Protein AF-A0A810MZK6-F1 (afdb_monomer)

Organism: NCBI:txid338584

Mean predicted aligned error: 13.62 Å

Structure (mmCIF, N/CA/C/O backbone):
data_AF-A0A810MZK6-F1
#
_entry.id   AF-A0A810MZK6-F1
#
loop_
_atom_site.group_PDB
_atom_site.id
_atom_site.type_symbol
_atom_site.label_atom_id
_atom_site.label_alt_id
_atom_site.label_comp_id
_atom_site.label_asym_id
_atom_site.label_entity_id
_atom_site.label_seq_id
_atom_site.pdbx_PDB_ins_code
_atom_site.Cartn_x
_atom_site.Cartn_y
_atom_site.Cartn_z
_atom_site.occupancy
_atom_site.B_iso_or_equiv
_atom_site.auth_seq_id
_atom_site.auth_comp_id
_atom_site.auth_asym_id
_atom_site.auth_atom_id
_atom_site.pdbx_PDB_model_num
ATOM 1 N N . MET A 1 1 ? -21.688 0.827 0.473 1.00 36.91 1 MET A N 1
ATOM 2 C CA . MET A 1 1 ? -20.602 1.645 1.058 1.00 36.91 1 MET A CA 1
ATOM 3 C C . MET A 1 1 ? -19.616 0.676 1.706 1.00 36.91 1 MET A C 1
ATOM 5 O O . MET A 1 1 ? -20.027 -0.022 2.621 1.00 36.91 1 MET A O 1
ATOM 9 N N . ARG A 1 2 ? -18.391 0.493 1.186 1.00 52.28 2 ARG A N 1
ATOM 10 C CA . ARG A 1 2 ? -17.391 -0.340 1.888 1.00 52.28 2 ARG A CA 1
ATOM 11 C C . ARG A 1 2 ? -16.804 0.500 3.023 1.00 52.28 2 ARG A C 1
ATOM 13 O O . ARG A 1 2 ? -16.421 1.640 2.776 1.00 52.28 2 ARG A O 1
ATOM 20 N N . VAL A 1 3 ? -16.806 -0.040 4.239 1.00 63.16 3 VAL A N 1
ATOM 21 C CA . VAL A 1 3 ? -16.254 0.610 5.437 1.00 63.16 3 VAL A CA 1
ATOM 22 C C . VAL A 1 3 ? -14.780 0.934 5.190 1.00 63.16 3 VAL A C 1
ATOM 24 O O . VAL A 1 3 ? -14.040 0.103 4.660 1.00 63.16 3 VAL A O 1
ATOM 27 N N . ARG A 1 4 ? -14.375 2.165 5.514 1.00 71.94 4 ARG A N 1
ATOM 28 C CA . ARG A 1 4 ? -12.994 2.632 5.367 1.00 71.94 4 ARG A CA 1
ATOM 29 C C . ARG A 1 4 ? -12.107 1.896 6.384 1.00 71.94 4 ARG A C 1
ATOM 31 O O . ARG A 1 4 ? -12.512 1.826 7.541 1.00 71.94 4 ARG A O 1
ATOM 38 N N . PRO A 1 5 ? -10.933 1.365 5.996 1.00 80.44 5 PRO A N 1
ATOM 39 C CA . PRO A 1 5 ? -10.008 0.746 6.942 1.00 80.44 5 PRO A CA 1
ATOM 40 C C . PRO A 1 5 ? -9.622 1.723 8.058 1.00 80.44 5 PRO A C 1
ATOM 42 O O . PRO A 1 5 ? -9.266 2.866 7.769 1.00 80.44 5 PRO A O 1
ATOM 45 N N . THR A 1 6 ? -9.678 1.276 9.311 1.00 85.88 6 THR A N 1
ATOM 46 C CA . THR A 1 6 ? -9.357 2.088 10.503 1.00 85.88 6 THR A CA 1
ATOM 47 C C . THR A 1 6 ? -8.100 1.618 11.233 1.00 85.88 6 THR A C 1
ATOM 49 O O . THR A 1 6 ? -7.717 2.218 12.233 1.00 85.88 6 THR A O 1
ATOM 52 N N . THR A 1 7 ? -7.451 0.561 10.737 1.00 90.94 7 THR A N 1
ATOM 53 C CA . THR A 1 7 ? -6.257 -0.050 11.332 1.00 90.94 7 THR A CA 1
ATOM 54 C C . THR A 1 7 ? -5.208 -0.343 10.254 1.00 90.94 7 THR A C 1
ATOM 56 O O . THR A 1 7 ? -5.550 -0.546 9.082 1.00 90.94 7 THR A O 1
ATOM 59 N N . ILE A 1 8 ? -3.927 -0.421 10.636 1.00 92.94 8 ILE A N 1
ATOM 60 C CA . ILE A 1 8 ? -2.836 -0.814 9.724 1.00 92.94 8 ILE A CA 1
ATOM 61 C C . ILE A 1 8 ? -3.088 -2.202 9.092 1.00 92.94 8 ILE A C 1
ATOM 63 O O . ILE A 1 8 ? -2.975 -2.309 7.864 1.00 92.94 8 ILE A O 1
ATOM 67 N N . PRO A 1 9 ? -3.473 -3.259 9.849 1.00 94.50 9 PRO A N 1
ATOM 68 C CA . PRO A 1 9 ? -3.811 -4.555 9.265 1.00 94.50 9 PRO A CA 1
ATOM 69 C C . PRO A 1 9 ? -4.844 -4.463 8.139 1.00 94.50 9 PRO A C 1
ATOM 71 O O . PRO A 1 9 ? -4.672 -5.090 7.091 1.00 94.50 9 PRO A O 1
ATOM 74 N N . ASP A 1 10 ? -5.904 -3.674 8.319 1.00 90.75 10 ASP A N 1
ATOM 75 C CA . ASP A 1 10 ? -6.984 -3.581 7.335 1.00 90.75 10 ASP A CA 1
ATOM 76 C C . ASP A 1 10 ? -6.564 -2.812 6.085 1.00 90.75 10 ASP A C 1
ATOM 78 O O . ASP A 1 10 ? -6.907 -3.221 4.972 1.00 90.75 10 ASP A O 1
ATOM 82 N N . VAL A 1 11 ? -5.765 -1.751 6.240 1.00 91.75 11 VAL A N 1
ATOM 83 C CA . VAL A 1 11 ? -5.168 -1.025 5.108 1.00 91.75 11 VAL A CA 1
ATOM 84 C C . VAL A 1 11 ? -4.324 -1.973 4.258 1.00 91.75 11 VAL A C 1
ATOM 86 O O . VAL A 1 11 ? -4.491 -2.029 3.037 1.00 91.75 11 VAL A O 1
ATOM 89 N N . LEU A 1 12 ? -3.459 -2.767 4.892 1.00 94.69 12 LEU A N 1
ATOM 90 C CA . LEU A 1 12 ? -2.568 -3.703 4.205 1.00 94.69 12 LEU A CA 1
ATOM 91 C C . LEU A 1 12 ? -3.333 -4.851 3.532 1.00 94.69 12 LEU A C 1
ATOM 93 O O . LEU A 1 12 ? -3.035 -5.203 2.388 1.00 94.69 12 LEU A O 1
ATOM 97 N N . ARG A 1 13 ? -4.368 -5.399 4.184 1.00 93.88 13 ARG A N 1
ATOM 98 C CA . ARG A 1 13 ? -5.260 -6.408 3.579 1.00 93.88 13 ARG A CA 1
ATOM 99 C C . ARG A 1 13 ? -6.006 -5.850 2.373 1.00 93.88 13 ARG A C 1
ATOM 101 O O . ARG A 1 13 ? -6.101 -6.530 1.350 1.00 93.88 13 ARG A O 1
ATOM 108 N N . TYR A 1 14 ? -6.512 -4.622 2.467 1.00 91.25 14 TYR A N 1
ATOM 109 C CA . TYR A 1 14 ? -7.199 -3.972 1.355 1.00 91.25 14 TYR A CA 1
ATOM 110 C C . TYR A 1 14 ? -6.237 -3.703 0.195 1.00 91.25 14 TYR A C 1
ATOM 112 O O . TYR A 1 14 ? -6.576 -3.977 -0.955 1.00 91.25 14 TYR A O 1
ATOM 120 N N . ALA A 1 15 ? -5.018 -3.240 0.480 1.00 89.06 15 ALA A N 1
ATOM 121 C CA . ALA A 1 15 ? -3.979 -3.060 -0.529 1.00 89.06 15 ALA A CA 1
ATOM 122 C C . ALA A 1 15 ? -3.621 -4.388 -1.221 1.00 89.06 15 ALA A C 1
ATOM 124 O O . ALA A 1 15 ? -3.533 -4.442 -2.448 1.00 89.06 15 ALA A O 1
ATOM 125 N N . ALA A 1 16 ? -3.504 -5.483 -0.462 1.00 90.25 16 ALA A N 1
ATOM 126 C CA . ALA A 1 16 ? -3.279 -6.817 -1.014 1.00 90.25 16 ALA A CA 1
ATOM 127 C C . ALA A 1 16 ? -4.435 -7.261 -1.928 1.00 90.25 16 ALA A C 1
ATOM 129 O O . ALA A 1 16 ? -4.202 -7.796 -3.011 1.00 90.25 16 ALA A O 1
ATOM 130 N N . ALA A 1 17 ? -5.684 -7.008 -1.523 1.00 85.12 17 ALA A N 1
ATOM 131 C CA . ALA A 1 17 ? -6.863 -7.302 -2.337 1.00 85.12 17 ALA A CA 1
ATOM 132 C C . ALA A 1 17 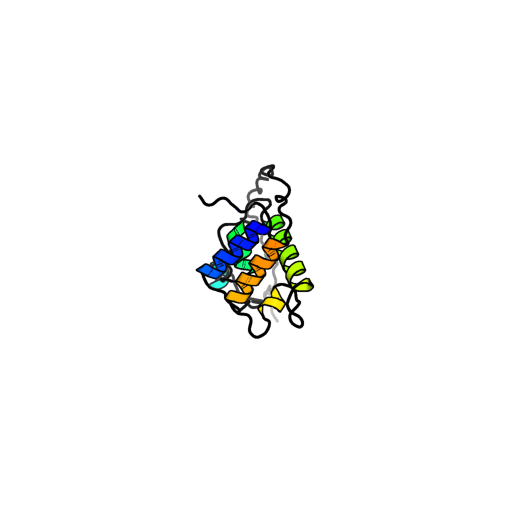? -6.921 -6.445 -3.614 1.00 85.12 17 ALA A C 1
ATOM 134 O O . ALA A 1 17 ? -7.289 -6.950 -4.674 1.00 85.12 17 ALA A O 1
ATOM 135 N N . TYR A 1 18 ? -6.531 -5.170 -3.530 1.00 84.12 18 TYR A N 1
ATOM 136 C CA . TYR A 1 18 ? -6.433 -4.274 -4.680 1.00 84.12 18 TYR A CA 1
ATOM 137 C C . TYR A 1 18 ? -5.422 -4.804 -5.703 1.00 84.12 18 TYR A C 1
ATOM 139 O O . TYR A 1 18 ? -5.769 -4.984 -6.867 1.00 84.12 18 TYR A O 1
ATOM 147 N N . ILE A 1 19 ? -4.207 -5.138 -5.263 1.00 83.69 19 ILE A N 1
ATOM 148 C CA . ILE A 1 19 ? -3.164 -5.680 -6.143 1.00 83.69 19 ILE A CA 1
ATOM 149 C C . ILE A 1 19 ? -3.575 -7.035 -6.730 1.00 83.69 19 ILE A C 1
ATOM 151 O O . ILE A 1 19 ? -3.382 -7.277 -7.917 1.00 83.69 19 ILE A O 1
ATOM 155 N N . GLY A 1 20 ? -4.201 -7.906 -5.936 1.00 77.38 20 GLY A N 1
ATOM 156 C CA . GLY A 1 20 ? -4.714 -9.181 -6.441 1.00 77.38 20 GLY A CA 1
ATOM 157 C C . GLY A 1 20 ? -5.774 -9.016 -7.538 1.00 77.38 20 GLY A C 1
ATOM 158 O O . GLY A 1 20 ? -5.830 -9.828 -8.455 1.00 77.38 20 GLY A O 1
ATOM 159 N N . ARG A 1 21 ? -6.598 -7.961 -7.470 1.00 78.38 21 ARG A N 1
ATOM 160 C CA . ARG A 1 21 ? -7.670 -7.694 -8.443 1.00 78.38 21 ARG A CA 1
ATOM 161 C C . ARG A 1 21 ? -7.191 -6.976 -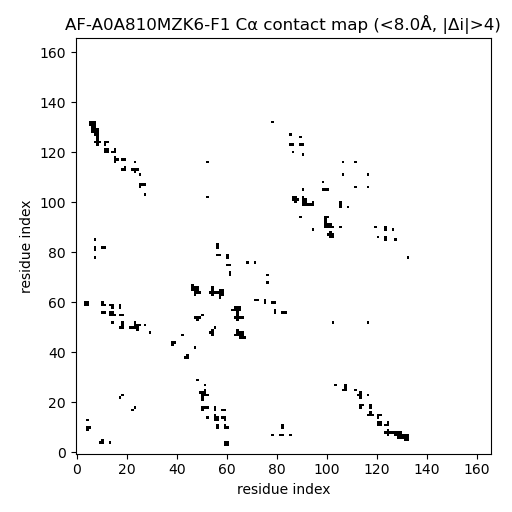9.703 1.00 78.38 21 ARG A C 1
ATOM 163 O O . ARG A 1 21 ? -7.683 -7.277 -10.784 1.00 78.38 21 ARG A O 1
ATOM 170 N N . TYR A 1 22 ? -6.312 -5.990 -9.555 1.00 75.81 22 TYR A N 1
ATOM 171 C CA . TYR A 1 22 ? -5.912 -5.090 -10.644 1.00 75.81 22 TYR A CA 1
ATOM 172 C C . TYR A 1 22 ? -4.510 -5.387 -11.191 1.00 75.81 22 TYR A C 1
ATOM 174 O O . TYR A 1 22 ? -4.051 -4.707 -12.105 1.00 75.81 22 TYR A O 1
ATOM 182 N N . GLY A 1 23 ? -3.847 -6.413 -10.654 1.00 74.62 23 GLY A N 1
ATOM 183 C CA . GLY A 1 23 ? -2.467 -6.747 -10.968 1.00 74.62 23 GLY A CA 1
ATOM 184 C C . GLY A 1 23 ? -1.470 -5.889 -10.192 1.00 74.62 23 GLY A C 1
ATOM 185 O O . GLY A 1 23 ? -1.826 -4.941 -9.491 1.00 74.62 23 GLY A O 1
ATOM 186 N N . TRP A 1 24 ? -0.194 -6.244 -10.323 1.00 80.00 24 TRP A N 1
ATOM 187 C CA . TRP A 1 24 ? 0.916 -5.464 -9.789 1.00 80.00 24 TRP A CA 1
ATOM 188 C C . TRP A 1 24 ? 1.791 -4.958 -10.927 1.00 80.00 24 TRP A C 1
ATOM 190 O O . TRP A 1 24 ? 2.186 -5.727 -11.804 1.00 80.00 24 TRP A O 1
ATOM 200 N N . THR A 1 25 ? 2.139 -3.677 -10.868 1.00 75.94 25 THR A N 1
ATOM 201 C CA . THR A 1 25 ? 3.124 -3.066 -11.758 1.00 75.94 25 THR A CA 1
ATOM 202 C C . THR A 1 25 ? 4.450 -2.900 -11.026 1.00 75.94 25 THR A C 1
ATOM 204 O O . THR A 1 25 ? 4.523 -2.192 -10.018 1.00 75.94 25 THR A O 1
ATOM 207 N N . ARG A 1 26 ? 5.495 -3.548 -11.551 1.00 65.88 26 ARG A N 1
ATOM 208 C CA . ARG A 1 26 ? 6.866 -3.484 -11.027 1.00 65.88 26 ARG A CA 1
ATOM 209 C C . ARG A 1 26 ? 7.534 -2.130 -11.251 1.00 65.88 26 ARG A C 1
ATOM 211 O O . ARG A 1 26 ? 8.377 -1.725 -10.453 1.00 65.88 26 ARG A O 1
ATOM 218 N N . ASP A 1 27 ? 7.160 -1.449 -12.329 1.00 58.53 27 ASP A N 1
ATOM 219 C CA . ASP A 1 27 ? 7.715 -0.148 -12.670 1.00 58.53 27 ASP A CA 1
ATOM 220 C C . ASP A 1 27 ? 7.232 0.910 -11.679 1.00 58.53 27 ASP A C 1
ATOM 222 O O . ASP A 1 27 ? 6.097 1.384 -11.737 1.00 58.53 27 ASP A O 1
ATOM 226 N N . HIS A 1 28 ? 8.127 1.323 -10.782 1.00 53.88 28 HIS A N 1
ATOM 227 C CA . HIS A 1 28 ? 7.998 2.608 -10.103 1.00 53.88 28 HIS A CA 1
ATOM 228 C C . HIS A 1 28 ? 8.609 3.694 -10.956 1.00 53.88 28 HIS A C 1
ATOM 230 O O . HIS A 1 28 ? 9.553 4.367 -10.551 1.00 53.88 28 HIS A O 1
ATOM 236 N N . ARG A 1 29 ? 7.950 4.020 -12.058 1.00 48.00 29 ARG A N 1
ATOM 237 C CA . ARG A 1 29 ? 7.788 5.455 -12.222 1.00 48.00 29 ARG A CA 1
ATOM 238 C C . ARG A 1 29 ? 6.838 5.865 -11.103 1.00 48.00 29 ARG A C 1
ATOM 240 O O . ARG A 1 29 ? 5.623 5.889 -11.281 1.00 48.00 29 ARG A O 1
ATOM 247 N N . LEU A 1 30 ? 7.395 6.186 -9.934 1.00 48.59 30 LEU A N 1
ATOM 248 C CA . LEU A 1 30 ? 6.784 7.054 -8.926 1.00 48.59 30 LEU A CA 1
ATOM 249 C C . LEU A 1 30 ? 6.544 8.460 -9.530 1.00 48.59 30 LEU A C 1
ATOM 251 O O . LEU A 1 30 ? 6.538 9.454 -8.819 1.00 48.59 30 LEU A O 1
ATOM 255 N N . TYR A 1 31 ? 6.226 8.531 -10.828 1.00 45.53 31 TYR A N 1
ATOM 256 C CA . TYR A 1 31 ? 6.926 9.302 -11.856 1.00 45.53 31 TYR A CA 1
ATOM 257 C C . TYR A 1 31 ? 8.368 8.812 -12.139 1.00 45.53 31 TYR A C 1
ATOM 259 O O . TYR A 1 31 ? 9.072 8.364 -11.236 1.00 45.53 31 TYR A O 1
ATOM 267 N N . ASP A 1 32 ? 8.810 8.892 -13.408 1.00 36.41 32 ASP A N 1
ATOM 268 C CA . ASP A 1 32 ? 10.219 9.242 -13.672 1.00 36.41 32 ASP A CA 1
ATOM 269 C C . ASP A 1 32 ? 10.515 10.480 -12.824 1.00 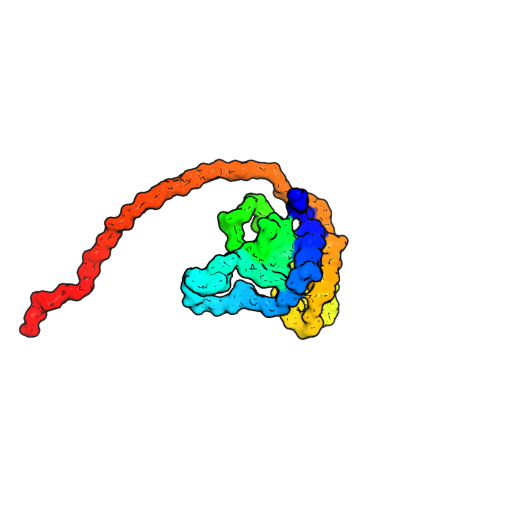36.41 32 ASP A C 1
ATOM 271 O O . ASP A 1 32 ? 9.598 11.252 -12.566 1.00 36.41 32 ASP A O 1
ATOM 275 N N . ALA A 1 33 ? 11.748 10.755 -12.421 1.00 37.94 33 ALA A N 1
ATOM 276 C CA . ALA A 1 33 ? 12.073 12.127 -12.046 1.00 37.94 33 ALA A CA 1
ATOM 277 C C . ALA A 1 33 ? 11.788 13.021 -13.272 1.00 37.94 33 ALA A C 1
ATOM 279 O O . ALA A 1 33 ? 12.608 13.188 -14.166 1.00 37.94 33 ALA A O 1
ATOM 280 N N . HIS A 1 34 ? 10.555 13.505 -13.385 1.00 40.75 34 HIS A N 1
ATOM 281 C CA . HIS A 1 34 ? 10.075 14.384 -14.430 1.00 40.75 34 HIS A CA 1
ATOM 282 C C . HIS A 1 34 ? 10.469 15.795 -14.005 1.00 40.75 34 HIS A C 1
ATOM 284 O O . HIS A 1 34 ? 9.632 16.694 -13.903 1.00 40.75 34 HIS A O 1
ATOM 290 N N . ASP A 1 35 ? 11.759 15.963 -13.725 1.00 39.78 35 ASP A N 1
ATOM 291 C CA . ASP A 1 35 ? 12.381 17.254 -13.538 1.00 39.78 35 ASP A CA 1
ATOM 292 C C . ASP A 1 35 ? 12.109 18.033 -14.834 1.00 39.78 35 ASP A C 1
ATOM 294 O O . ASP A 1 35 ? 12.627 17.713 -15.903 1.00 39.78 35 ASP A O 1
ATOM 298 N N . GLY A 1 36 ? 11.169 18.981 -14.776 1.00 46.16 36 GLY A N 1
ATOM 299 C CA . GLY A 1 36 ? 10.777 19.813 -15.919 1.00 46.16 36 GLY A CA 1
ATOM 300 C C . GLY A 1 36 ? 9.515 19.410 -16.697 1.00 46.16 36 GLY A C 1
ATOM 301 O O . GLY A 1 36 ? 9.217 20.048 -17.707 1.00 46.16 36 GLY A O 1
ATOM 302 N N . CYS A 1 37 ? 8.724 18.417 -16.273 1.00 49.59 37 CYS A N 1
ATOM 303 C CA . CYS A 1 37 ? 7.480 18.097 -16.989 1.00 49.59 37 CYS A CA 1
ATOM 304 C C . CYS A 1 37 ? 6.334 19.063 -16.625 1.00 49.59 37 CYS A C 1
ATOM 306 O O . CYS A 1 37 ? 5.983 19.222 -15.456 1.00 49.59 37 CYS A O 1
ATOM 308 N N . GLN A 1 38 ? 5.727 19.710 -17.627 1.00 50.47 38 GLN A N 1
ATOM 309 C CA . GLN A 1 38 ? 4.672 20.712 -17.419 1.00 50.47 38 GLN A CA 1
ATOM 310 C C . GLN A 1 38 ? 3.310 20.093 -17.034 1.00 50.47 38 GLN A C 1
ATOM 312 O O . GLN A 1 38 ? 3.090 18.882 -17.155 1.00 50.47 38 GLN A O 1
ATOM 317 N N . ARG A 1 39 ? 2.369 20.939 -16.573 1.00 54.47 39 ARG A N 1
ATOM 318 C CA . ARG A 1 39 ? 1.011 20.556 -16.111 1.00 54.47 39 ARG A CA 1
ATOM 319 C C . ARG A 1 39 ? 0.195 19.743 -17.125 1.00 54.47 39 ARG A C 1
ATOM 321 O O . ARG A 1 39 ? -0.734 19.049 -16.722 1.00 54.47 39 ARG A O 1
ATOM 328 N N . ASP A 1 40 ? 0.540 19.802 -18.407 1.00 54.19 40 ASP A N 1
ATOM 329 C CA . ASP A 1 40 ? -0.177 19.116 -19.486 1.00 54.19 40 ASP A CA 1
ATOM 330 C C . ASP A 1 40 ? 0.272 17.679 -19.752 1.00 54.19 40 ASP A C 1
ATOM 332 O O . ASP A 1 40 ? -0.292 17.011 -20.619 1.00 54.19 40 ASP A O 1
ATOM 336 N N . CYS A 1 41 ? 1.232 17.162 -18.984 1.00 58.03 41 CYS A N 1
ATOM 337 C CA . CYS A 1 41 ? 1.587 15.753 -19.056 1.00 58.03 41 CYS A CA 1
ATOM 338 C C . CYS A 1 41 ? 0.359 14.869 -18.758 1.00 58.03 41 CYS A C 1
ATOM 340 O O . CYS A 1 41 ? -0.270 15.044 -17.707 1.00 58.03 41 CYS A O 1
ATOM 342 N N . PRO A 1 42 ? 0.026 13.884 -19.616 1.00 53.28 42 PRO A N 1
ATOM 343 C CA . PRO A 1 42 ? -1.076 12.947 -19.378 1.00 53.28 42 PRO A CA 1
ATOM 344 C C . PRO A 1 42 ? -0.994 12.251 -18.012 1.00 53.28 42 PRO A C 1
ATOM 346 O O . PRO A 1 42 ? -2.015 11.962 -17.388 1.00 53.28 42 PRO A O 1
ATOM 349 N N . VAL A 1 43 ? 0.228 12.048 -17.511 1.00 52.91 43 VAL A N 1
ATOM 350 C CA . VAL A 1 43 ? 0.494 11.470 -16.191 1.00 52.91 43 VAL A CA 1
ATOM 351 C C . VAL A 1 43 ? 0.144 12.467 -15.073 1.00 52.91 43 VAL A C 1
ATOM 353 O O . VAL A 1 43 ? -0.593 12.095 -14.157 1.00 52.91 43 VAL A O 1
ATOM 356 N N . HIS A 1 44 ? 0.537 13.749 -15.190 1.00 55.81 44 HIS A N 1
ATOM 357 C CA . HIS A 1 44 ? 0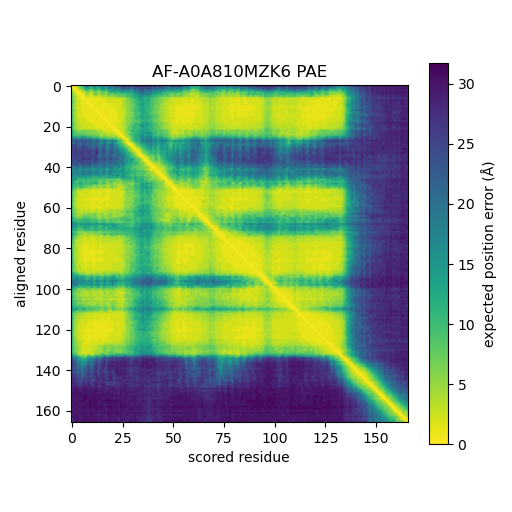.124 14.823 -14.261 1.00 55.81 44 HIS A CA 1
ATOM 358 C C . HIS A 1 44 ? -1.394 15.011 -14.228 1.00 55.81 44 HIS A C 1
ATOM 360 O O . HIS A 1 44 ? -1.964 15.178 -13.147 1.00 55.81 44 HIS A O 1
ATOM 366 N N . ARG A 1 45 ? -2.060 14.916 -15.386 1.00 54.81 45 ARG A N 1
ATOM 367 C CA . ARG A 1 45 ? -3.524 15.020 -15.479 1.00 54.81 45 ARG A CA 1
ATOM 368 C C . ARG A 1 45 ? -4.261 13.868 -14.806 1.00 54.81 45 ARG A C 1
ATOM 370 O O . ARG A 1 45 ? -5.345 14.098 -14.276 1.00 54.81 45 ARG A O 1
ATOM 377 N N . SER A 1 46 ? -3.718 12.647 -14.815 1.00 63.09 46 SER A N 1
ATOM 378 C CA . SER A 1 46 ? -4.432 11.493 -14.248 1.00 63.09 46 SER A CA 1
ATOM 379 C C . SER A 1 46 ? -4.590 11.605 -12.732 1.00 63.09 46 SER A C 1
ATOM 381 O O . SER A 1 46 ? -5.601 11.183 -12.169 1.00 63.09 46 SER A O 1
ATOM 383 N N . GLY A 1 47 ? -3.602 12.197 -12.052 1.00 63.62 47 GLY A N 1
ATOM 384 C CA . GLY A 1 47 ? -3.659 12.361 -10.607 1.00 63.62 47 GLY A CA 1
ATOM 385 C C . GLY A 1 47 ? -3.515 11.061 -9.809 1.00 63.62 47 GLY A C 1
ATOM 386 O O . GLY A 1 47 ? -3.702 11.096 -8.593 1.00 63.62 47 GLY A O 1
ATOM 387 N N . MET A 1 48 ? -3.205 9.929 -10.455 1.00 66.69 48 MET A N 1
ATOM 388 C CA . MET A 1 48 ? -3.290 8.583 -9.874 1.00 66.69 48 MET A CA 1
ATOM 389 C C . MET A 1 48 ? -1.990 7.782 -10.023 1.00 66.69 48 MET A C 1
ATOM 391 O O . MET A 1 48 ? -1.304 7.876 -11.035 1.00 66.69 48 MET A O 1
ATOM 395 N N . TYR A 1 49 ? -1.670 6.968 -9.019 1.00 61.94 49 TYR A N 1
ATOM 396 C CA . TYR A 1 49 ? -0.639 5.941 -9.095 1.00 61.94 49 TYR A CA 1
ATOM 397 C C . TYR A 1 49 ? -1.094 4.775 -9.989 1.00 61.94 49 TYR A C 1
ATOM 399 O O . TYR A 1 49 ? -2.287 4.447 -9.998 1.00 61.94 49 TYR A O 1
ATOM 407 N N . PRO A 1 50 ? -0.152 4.090 -10.669 1.00 68.25 50 PRO A N 1
ATOM 408 C CA . PRO A 1 50 ? -0.406 2.764 -11.228 1.00 68.25 50 PRO A CA 1
ATOM 409 C C . PRO A 1 50 ? -0.712 1.755 -10.103 1.00 68.25 50 PRO A C 1
ATOM 411 O O . PRO A 1 50 ? -0.707 2.106 -8.918 1.00 68.25 50 PRO A O 1
ATOM 414 N N . ALA A 1 51 ? -0.977 0.490 -10.445 1.00 72.75 51 ALA A N 1
ATOM 415 C CA . ALA A 1 51 ? -1.230 -0.580 -9.474 1.00 72.75 51 ALA A CA 1
ATOM 416 C C . ALA A 1 51 ? 0.053 -1.019 -8.723 1.00 72.75 51 ALA A C 1
ATOM 418 O O . ALA A 1 51 ? 0.480 -2.173 -8.754 1.00 72.75 51 ALA A O 1
ATOM 419 N N . SER A 1 52 ? 0.683 -0.059 -8.045 1.00 82.8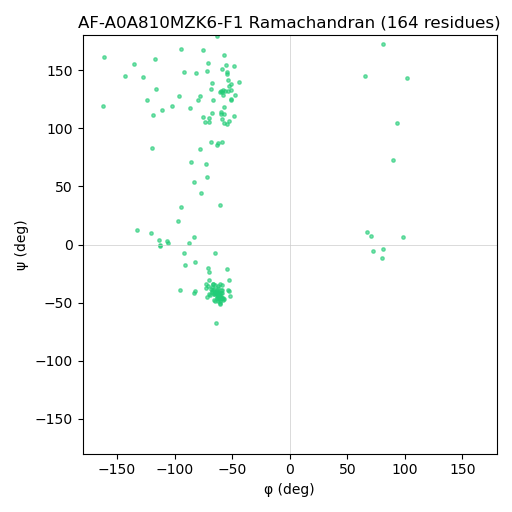8 52 SER A N 1
ATOM 420 C CA . SER A 1 52 ? 1.844 -0.206 -7.176 1.00 82.88 52 SER A CA 1
ATOM 421 C C . SER A 1 52 ? 1.415 -0.372 -5.717 1.00 82.88 52 SER A C 1
ATOM 423 O O . SER A 1 52 ? 0.266 -0.114 -5.351 1.00 82.88 52 SER A O 1
ATOM 425 N N . ILE A 1 53 ? 2.359 -0.749 -4.852 1.00 87.88 53 ILE A N 1
ATOM 426 C CA . ILE A 1 53 ? 2.120 -0.854 -3.406 1.00 87.88 53 ILE A CA 1
ATOM 427 C C . ILE A 1 53 ? 1.652 0.490 -2.828 1.00 87.88 53 ILE A C 1
ATOM 429 O O . ILE A 1 53 ? 0.651 0.544 -2.118 1.00 87.88 53 ILE A O 1
ATOM 433 N N . LEU A 1 54 ? 2.319 1.590 -3.188 1.00 87.19 54 LEU A N 1
ATOM 434 C CA . LEU A 1 54 ? 1.986 2.931 -2.697 1.00 87.19 54 LEU A CA 1
ATOM 435 C C . LEU A 1 54 ? 0.596 3.378 -3.173 1.00 87.19 54 LEU A C 1
ATOM 437 O O . LEU A 1 54 ? -0.201 3.895 -2.387 1.00 87.19 54 LEU A O 1
ATOM 441 N N . GLY A 1 55 ? 0.266 3.103 -4.440 1.00 80.19 55 GLY A N 1
ATOM 442 C CA . GLY A 1 55 ? -1.067 3.345 -4.990 1.00 80.19 55 GLY A CA 1
ATOM 443 C C . GLY A 1 55 ? -2.151 2.525 -4.293 1.00 80.19 55 GLY A C 1
ATOM 444 O O . GLY A 1 55 ? -3.216 3.057 -3.978 1.00 80.19 55 GLY A O 1
ATOM 445 N N . ALA A 1 56 ? -1.871 1.257 -3.989 1.00 85.81 56 ALA A N 1
ATOM 446 C CA . ALA A 1 56 ? -2.796 0.357 -3.309 1.00 85.81 56 ALA A CA 1
ATOM 447 C C . ALA A 1 56 ? -3.087 0.795 -1.863 1.00 85.81 56 ALA A C 1
ATOM 449 O O . ALA A 1 56 ? -4.252 0.812 -1.464 1.00 85.81 56 ALA A O 1
ATOM 450 N N . LEU A 1 57 ? -2.068 1.226 -1.107 1.00 88.12 57 LEU A N 1
ATOM 451 C CA . LEU A 1 57 ? -2.243 1.800 0.237 1.00 88.12 57 LEU A CA 1
ATOM 452 C C . LEU A 1 57 ? -3.129 3.051 0.200 1.00 88.12 57 LEU A C 1
ATOM 454 O O . LEU A 1 57 ? -4.034 3.215 1.018 1.00 88.12 57 LEU A O 1
ATOM 458 N N . ARG A 1 58 ? -2.932 3.920 -0.796 1.00 83.62 58 ARG A N 1
ATOM 459 C CA . ARG A 1 58 ? -3.786 5.102 -0.961 1.00 83.62 58 ARG A CA 1
ATOM 460 C C . ARG A 1 58 ? -5.188 4.771 -1.429 1.00 83.62 58 ARG A C 1
ATOM 462 O O . ARG A 1 58 ? -6.131 5.406 -0.974 1.00 83.62 58 ARG A O 1
ATOM 469 N N . CYS A 1 59 ? -5.357 3.769 -2.285 1.00 82.81 59 CYS A N 1
ATOM 470 C CA . CYS A 1 59 ? -6.684 3.300 -2.656 1.00 82.81 59 CYS A CA 1
ATOM 471 C C . CYS A 1 59 ? -7.436 2.737 -1.443 1.00 82.81 59 CYS A C 1
ATOM 473 O O . CYS A 1 59 ? -8.617 3.038 -1.283 1.00 82.81 59 CYS A O 1
ATOM 475 N N . ALA A 1 60 ? -6.752 2.010 -0.555 1.00 86.19 60 ALA A N 1
ATOM 476 C CA . ALA A 1 60 ? -7.331 1.527 0.694 1.00 86.19 60 ALA A CA 1
ATOM 477 C C . ALA A 1 60 ? -7.827 2.675 1.581 1.00 86.19 60 ALA A C 1
ATOM 479 O O . ALA A 1 60 ? -8.950 2.638 2.079 1.00 86.19 60 ALA A O 1
ATOM 480 N N . LEU A 1 61 ? -7.014 3.721 1.736 1.00 84.56 61 LEU A N 1
ATOM 481 C CA . LEU A 1 61 ? -7.324 4.829 2.630 1.00 84.56 61 LEU A CA 1
ATOM 482 C C . LEU A 1 61 ? -8.265 5.869 2.017 1.00 84.56 61 LEU A C 1
ATOM 484 O O . LEU A 1 61 ? -9.127 6.373 2.715 1.00 84.56 61 LEU A O 1
ATOM 488 N N . ALA A 1 62 ? -8.128 6.229 0.747 1.00 78.88 62 ALA A N 1
ATOM 489 C CA . ALA A 1 62 ? -8.852 7.345 0.128 1.00 78.88 62 ALA A CA 1
ATOM 490 C C . ALA A 1 62 ? -9.853 6.902 -0.955 1.00 78.88 62 ALA A C 1
ATOM 492 O O . ALA A 1 62 ? -10.433 7.739 -1.647 1.00 78.88 62 ALA A O 1
ATOM 493 N N . GLY A 1 63 ? -10.019 5.593 -1.171 1.00 75.94 63 GLY A N 1
ATOM 494 C CA . GLY A 1 63 ? -10.870 5.022 -2.223 1.00 75.94 63 GLY A CA 1
ATOM 495 C C . GLY A 1 63 ? -10.313 5.182 -3.642 1.00 75.94 63 GLY A C 1
ATOM 496 O O . GLY A 1 63 ? -10.874 4.643 -4.595 1.00 75.94 63 GLY A O 1
ATOM 497 N N . ARG A 1 64 ? -9.204 5.911 -3.807 1.00 73.44 64 ARG A N 1
ATOM 498 C CA . ARG A 1 64 ? -8.527 6.158 -5.083 1.00 73.44 64 ARG A CA 1
ATOM 499 C C . ARG A 1 64 ? -7.013 6.175 -4.880 1.00 73.44 64 ARG A C 1
ATOM 501 O O . ARG A 1 64 ? -6.560 6.701 -3.865 1.00 73.44 64 ARG A O 1
ATOM 508 N N . PRO A 1 65 ? -6.218 5.696 -5.847 1.00 70.31 65 PRO A N 1
ATOM 509 C CA . PRO A 1 65 ? -4.762 5.715 -5.756 1.00 70.31 65 PRO A CA 1
ATOM 510 C C . PRO A 1 65 ? -4.190 7.123 -6.036 1.00 70.31 65 PRO A C 1
ATOM 512 O O . PRO A 1 65 ? -3.256 7.262 -6.810 1.00 70.31 65 PRO A O 1
ATOM 515 N N . LYS A 1 66 ? -4.758 8.203 -5.480 1.00 69.44 66 LYS A N 1
ATOM 516 C CA . LYS A 1 66 ? -4.340 9.585 -5.794 1.00 69.44 66 LYS A CA 1
ATOM 517 C C . LYS A 1 66 ? -2.928 9.890 -5.294 1.00 69.44 66 LYS A C 1
ATOM 519 O O . LYS A 1 66 ? -2.630 9.563 -4.151 1.00 69.44 66 LYS A O 1
ATOM 524 N N . TRP A 1 67 ? -2.099 10.595 -6.069 1.00 65.38 67 TRP A N 1
ATOM 525 C CA . TRP A 1 67 ? -0.730 10.955 -5.647 1.00 65.38 67 TRP A CA 1
ATOM 526 C C . TRP A 1 67 ? -0.609 12.311 -4.918 1.00 65.38 67 TRP A C 1
ATOM 528 O O . TRP A 1 67 ? 0.329 12.494 -4.142 1.00 65.38 67 TRP A O 1
ATOM 538 N N . TYR A 1 68 ? -1.597 13.207 -5.014 1.00 68.25 68 TYR A N 1
ATOM 539 C CA . TYR A 1 68 ? -1.675 14.430 -4.198 1.00 68.25 68 TYR A CA 1
ATOM 540 C C . TYR A 1 68 ? -2.579 14.236 -2.965 1.00 68.25 68 TYR A C 1
ATOM 542 O O . TYR A 1 68 ? -3.726 13.803 -3.086 1.00 68.25 68 TYR A O 1
ATOM 550 N N . LEU A 1 69 ? -2.062 14.559 -1.773 1.00 57.16 69 LEU A N 1
ATOM 551 C CA . LEU A 1 69 ? -2.763 14.395 -0.484 1.00 57.16 69 LEU A CA 1
ATOM 552 C C . LEU A 1 69 ? -3.546 15.640 -0.042 1.00 57.16 69 LEU A C 1
ATOM 554 O O . LEU A 1 69 ? -4.337 15.578 0.887 1.00 57.16 69 LEU A O 1
ATOM 558 N N . THR A 1 70 ? -3.419 16.763 -0.746 1.00 60.97 70 THR A N 1
ATOM 559 C CA . THR A 1 70 ? -4.089 18.030 -0.391 1.00 60.97 70 THR A CA 1
ATOM 560 C C . THR A 1 70 ? -5.620 17.986 -0.476 1.00 60.97 70 THR A C 1
ATOM 562 O O . THR A 1 70 ? -6.279 18.945 -0.098 1.00 60.97 70 THR A O 1
ATOM 565 N N . THR A 1 71 ? -6.198 16.892 -0.984 1.00 64.19 71 THR A N 1
ATOM 566 C CA . THR A 1 71 ? -7.656 16.700 -1.110 1.00 64.19 71 THR A CA 1
ATOM 567 C C . THR A 1 71 ? -8.170 15.484 -0.338 1.00 64.19 71 THR A C 1
ATOM 569 O O . THR A 1 71 ? -9.308 15.065 -0.553 1.00 64.19 71 THR A O 1
ATOM 572 N N . THR A 1 72 ? -7.336 14.863 0.503 1.00 69.12 72 THR A N 1
ATOM 573 C CA . THR A 1 72 ? -7.753 13.719 1.323 1.00 69.12 72 THR A CA 1
ATOM 574 C C . THR A 1 72 ? -8.265 14.178 2.687 1.00 69.12 72 THR A C 1
ATOM 576 O O . THR A 1 72 ? -7.763 15.179 3.187 1.00 69.12 72 THR A O 1
ATOM 579 N N . PRO A 1 73 ? -9.230 13.463 3.297 1.00 73.06 73 PRO A N 1
ATOM 580 C CA . PRO A 1 73 ? -9.718 13.788 4.637 1.00 73.06 73 PRO A CA 1
ATOM 581 C C . PRO A 1 73 ? -8.592 13.840 5.677 1.00 73.06 73 PRO A C 1
ATOM 583 O O . PRO A 1 73 ? -7.595 13.124 5.533 1.00 73.06 73 PRO A O 1
ATOM 586 N N . ASP A 1 74 ? -8.790 14.598 6.749 1.00 76.81 74 ASP A N 1
ATOM 587 C CA . ASP A 1 74 ? -7.865 14.641 7.886 1.00 76.81 74 ASP A CA 1
ATOM 588 C C . ASP A 1 74 ? -7.604 13.227 8.446 1.00 76.81 74 ASP A C 1
ATOM 590 O O . ASP A 1 74 ? -8.454 12.332 8.348 1.00 76.81 74 ASP A O 1
ATOM 594 N N . GLY A 1 75 ? -6.389 12.984 8.944 1.00 79.69 75 GLY A N 1
ATOM 595 C CA . GLY A 1 75 ? -5.940 11.668 9.420 1.00 79.69 75 GLY A CA 1
ATOM 596 C C . GLY A 1 75 ? -5.501 10.694 8.316 1.00 79.69 75 GLY A C 1
ATOM 597 O O . GLY A 1 75 ? -4.914 9.649 8.598 1.00 79.69 75 GLY A O 1
ATOM 598 N N . THR A 1 76 ? -5.765 10.994 7.035 1.00 82.81 76 THR A N 1
ATOM 599 C CA . THR A 1 76 ? -5.378 10.103 5.921 1.00 82.81 76 THR A CA 1
ATOM 600 C C . THR A 1 76 ? -3.867 10.042 5.731 1.00 82.81 76 THR A C 1
ATOM 602 O O . THR A 1 76 ? -3.333 8.984 5.398 1.00 82.81 76 THR A O 1
ATOM 605 N N . THR A 1 77 ? -3.186 11.175 5.898 1.00 83.44 77 THR A N 1
ATOM 606 C CA . THR A 1 77 ? -1.737 11.287 5.699 1.00 83.44 77 THR A CA 1
ATOM 607 C C . THR A 1 77 ? -0.993 10.522 6.786 1.00 83.44 77 THR A C 1
ATOM 609 O O . THR A 1 77 ? -0.078 9.762 6.481 1.00 83.44 77 THR A O 1
ATOM 612 N N . GLU A 1 78 ? -1.440 10.658 8.029 1.00 86.31 78 GLU A N 1
ATOM 613 C CA . GLU A 1 78 ? -0.910 9.996 9.216 1.00 86.31 78 GLU A CA 1
ATOM 614 C C . GLU A 1 78 ? -1.132 8.484 9.124 1.00 86.31 78 GLU A C 1
ATOM 616 O O . GLU A 1 78 ? -0.188 7.711 9.267 1.00 86.31 78 GLU A O 1
ATOM 621 N N . ALA A 1 79 ? -2.349 8.050 8.771 1.00 88.12 79 ALA A N 1
ATOM 622 C CA . ALA A 1 79 ? -2.655 6.637 8.553 1.00 88.12 79 ALA A CA 1
ATOM 623 C C . ALA A 1 79 ? -1.835 6.032 7.400 1.00 88.12 79 ALA A C 1
ATOM 625 O O . ALA A 1 79 ? -1.392 4.881 7.479 1.00 88.12 79 ALA A O 1
ATOM 626 N N . TYR A 1 80 ? -1.609 6.800 6.328 1.00 88.25 80 TYR A N 1
ATOM 627 C CA . TYR A 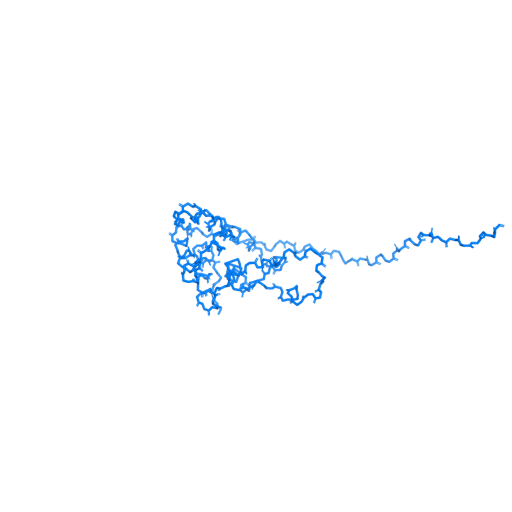1 80 ? -0.753 6.391 5.214 1.00 88.25 80 TYR A CA 1
ATOM 628 C C . TYR A 1 80 ? 0.704 6.241 5.656 1.00 88.25 80 TYR A C 1
ATOM 630 O O . TYR A 1 80 ? 1.305 5.206 5.373 1.00 88.25 80 TYR A O 1
ATOM 638 N N . ALA A 1 81 ? 1.248 7.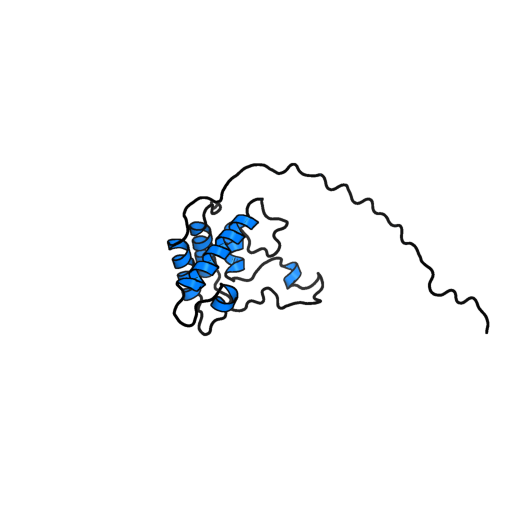233 6.365 1.00 87.75 81 ALA A N 1
ATOM 639 C CA . ALA A 1 81 ? 2.611 7.211 6.883 1.00 87.75 81 ALA A CA 1
ATOM 640 C C . ALA A 1 81 ? 2.818 6.036 7.848 1.00 87.75 81 ALA A C 1
ATOM 642 O O . ALA A 1 81 ? 3.699 5.218 7.614 1.00 87.75 81 ALA A O 1
ATOM 643 N N . ALA A 1 82 ? 1.933 5.858 8.832 1.00 90.19 82 ALA A N 1
ATOM 644 C CA . ALA A 1 82 ? 2.001 4.751 9.785 1.00 90.19 82 ALA A CA 1
ATOM 645 C C . ALA A 1 82 ? 1.943 3.376 9.095 1.00 90.19 82 ALA A C 1
ATOM 647 O O . ALA A 1 82 ? 2.705 2.466 9.425 1.00 90.19 82 ALA A O 1
ATOM 648 N N . SER A 1 83 ? 1.070 3.222 8.093 1.00 91.25 83 SER A N 1
ATOM 649 C CA . SER A 1 83 ? 0.969 1.973 7.327 1.00 91.25 83 SER A CA 1
ATOM 650 C C . SER A 1 83 ? 2.222 1.703 6.490 1.00 91.25 83 SER A C 1
ATOM 652 O O . SER A 1 83 ? 2.660 0.556 6.375 1.00 91.25 83 SER A O 1
ATOM 654 N N . LEU A 1 84 ? 2.795 2.752 5.894 1.00 91.12 84 LEU A N 1
ATOM 655 C CA . LEU A 1 84 ? 4.006 2.670 5.085 1.00 91.12 84 LEU A CA 1
ATOM 656 C C . LEU A 1 84 ? 5.241 2.371 5.942 1.00 91.12 84 LEU A C 1
ATOM 658 O O . LEU A 1 84 ? 6.042 1.517 5.565 1.00 91.12 84 LEU A O 1
ATOM 662 N N . ASP A 1 85 ? 5.367 3.020 7.096 1.00 91.69 85 ASP A N 1
ATOM 663 C CA . ASP A 1 85 ? 6.454 2.811 8.051 1.00 91.69 85 ASP A CA 1
ATOM 664 C C . ASP A 1 85 ? 6.434 1.390 8.602 1.00 91.69 85 ASP A C 1
ATOM 666 O O . ASP A 1 85 ? 7.460 0.705 8.581 1.00 91.69 85 ASP A O 1
ATOM 670 N N . HIS A 1 86 ? 5.255 0.892 8.991 1.00 92.44 86 HIS A N 1
ATOM 671 C CA . HIS A 1 86 ? 5.104 -0.501 9.407 1.00 92.44 86 HIS A CA 1
ATOM 672 C C . HIS A 1 86 ? 5.516 -1.475 8.299 1.00 92.44 86 HIS A C 1
ATOM 674 O O . HIS A 1 86 ? 6.265 -2.421 8.546 1.00 92.44 86 HIS A O 1
ATOM 680 N N . LEU A 1 87 ? 5.070 -1.243 7.060 1.00 93.31 87 LEU A N 1
ATOM 681 C CA . LEU A 1 87 ? 5.441 -2.093 5.929 1.00 93.31 87 LEU A CA 1
ATOM 682 C C . LEU A 1 87 ? 6.954 -2.062 5.666 1.00 93.31 87 LEU A C 1
ATOM 684 O O . LEU A 1 87 ? 7.561 -3.114 5.478 1.00 93.31 87 LEU A O 1
ATOM 688 N N . ASN A 1 88 ? 7.575 -0.881 5.686 1.00 91.38 88 ASN A N 1
ATOM 689 C CA . ASN A 1 88 ? 9.021 -0.727 5.520 1.00 91.38 88 ASN A CA 1
ATOM 690 C C . ASN A 1 88 ? 9.798 -1.477 6.604 1.00 91.38 88 ASN A C 1
ATOM 692 O O . ASN A 1 88 ? 10.754 -2.193 6.294 1.00 91.38 88 ASN A O 1
ATOM 696 N N . HIS A 1 89 ? 9.370 -1.344 7.860 1.00 91.25 89 HIS A N 1
ATOM 697 C CA . HIS A 1 89 ? 9.956 -2.053 8.989 1.00 91.25 89 HIS A CA 1
ATOM 698 C C . HIS A 1 89 ? 9.813 -3.571 8.826 1.00 91.25 89 HIS A C 1
ATOM 700 O O . HIS A 1 89 ? 10.794 -4.306 8.953 1.00 91.25 89 HIS A O 1
ATOM 706 N N . HIS A 1 90 ? 8.617 -4.048 8.469 1.00 92.00 90 HIS A N 1
ATOM 707 C CA . HIS A 1 90 ? 8.364 -5.470 8.265 1.00 92.00 90 HIS A CA 1
ATOM 708 C C . HIS A 1 90 ? 9.239 -6.055 7.148 1.00 92.00 90 HIS A C 1
ATOM 710 O O . HIS A 1 90 ? 9.895 -7.075 7.351 1.00 92.00 90 HIS A O 1
ATOM 716 N N . LEU A 1 91 ? 9.301 -5.406 5.982 1.00 91.12 91 LEU A N 1
ATOM 717 C CA . LEU A 1 91 ? 10.106 -5.877 4.848 1.00 91.12 91 LEU A CA 1
ATOM 718 C C . LEU A 1 91 ? 11.610 -5.871 5.150 1.00 91.12 91 LEU A C 1
ATOM 720 O O . LEU A 1 91 ? 12.333 -6.764 4.704 1.00 91.12 91 LEU A O 1
ATOM 724 N N . SER A 1 92 ? 12.075 -4.896 5.932 1.00 87.81 92 SER A N 1
ATOM 725 C CA . SER A 1 92 ? 13.485 -4.789 6.317 1.00 87.81 92 SER A CA 1
ATOM 726 C C . SER A 1 92 ? 13.898 -5.854 7.338 1.00 87.81 92 SER A C 1
ATOM 728 O O . SER A 1 92 ? 15.017 -6.353 7.267 1.00 87.81 92 SER A O 1
ATOM 730 N N . ASN A 1 93 ? 13.005 -6.258 8.246 1.00 85.81 93 ASN A N 1
ATOM 731 C CA . ASN A 1 93 ? 13.335 -7.215 9.311 1.00 85.81 93 ASN A CA 1
ATOM 732 C C . ASN A 1 93 ? 12.986 -8.668 8.966 1.00 85.81 93 ASN A C 1
ATOM 734 O O . ASN A 1 93 ? 13.755 -9.582 9.265 1.00 85.81 93 ASN A O 1
ATOM 738 N N . TYR A 1 94 ? 11.853 -8.882 8.299 1.00 82.19 94 TYR A N 1
ATOM 739 C CA . TYR A 1 94 ? 11.285 -10.208 8.035 1.00 82.19 94 TYR A CA 1
ATOM 740 C C . TYR A 1 94 ? 11.306 -10.594 6.552 1.00 82.19 94 TYR A C 1
ATOM 742 O O . TYR A 1 94 ? 10.919 -11.706 6.196 1.00 82.19 94 TYR A O 1
ATOM 750 N N . GLY A 1 95 ? 11.793 -9.711 5.674 1.00 71.88 95 GLY A N 1
ATOM 751 C CA . GLY A 1 95 ? 12.051 -10.056 4.281 1.00 71.88 95 GLY A CA 1
ATOM 752 C C . GLY A 1 95 ? 13.048 -11.215 4.150 1.00 71.88 95 GLY A C 1
ATOM 753 O O . GLY A 1 95 ? 13.938 -11.397 4.992 1.00 71.88 95 GLY A O 1
ATOM 754 N N . ALA A 1 96 ? 12.912 -11.990 3.067 1.00 68.31 96 ALA A N 1
ATOM 755 C CA . ALA A 1 96 ? 13.841 -13.068 2.732 1.00 68.31 96 ALA A CA 1
ATOM 756 C C . ALA A 1 96 ? 15.294 -12.554 2.696 1.00 68.31 96 ALA A C 1
ATOM 758 O O . ALA A 1 96 ? 15.557 -11.435 2.239 1.00 68.31 96 ALA A O 1
ATOM 759 N N . ALA A 1 97 ? 16.233 -13.372 3.181 1.00 57.28 97 ALA A N 1
ATOM 760 C CA . ALA A 1 97 ? 17.654 -13.033 3.204 1.00 57.28 97 ALA A CA 1
ATOM 761 C C . ALA A 1 97 ? 18.144 -12.610 1.805 1.00 57.28 97 ALA A C 1
ATOM 763 O O . ALA A 1 97 ? 17.767 -13.208 0.799 1.00 57.28 97 ALA A O 1
ATOM 764 N N . GLY A 1 98 ? 18.940 -11.538 1.743 1.00 58.94 98 GLY A N 1
ATOM 765 C CA . GLY A 1 98 ? 19.409 -10.941 0.485 1.00 58.94 98 GLY A CA 1
ATOM 766 C C . GLY A 1 98 ? 18.410 -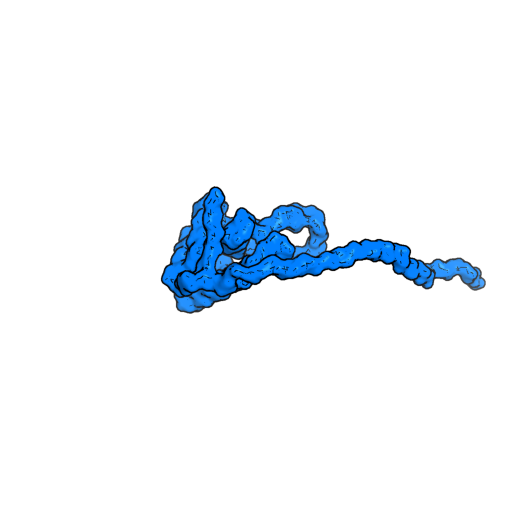10.006 -0.213 1.00 58.94 98 GLY A C 1
ATOM 767 O O . GLY A 1 98 ? 18.765 -9.396 -1.215 1.00 58.94 98 GLY A O 1
ATOM 768 N N . VAL A 1 99 ? 17.184 -9.858 0.308 1.00 68.94 99 VAL A N 1
ATOM 769 C CA . VAL A 1 99 ? 16.151 -8.970 -0.266 1.00 68.94 99 VAL A CA 1
ATOM 770 C C . VAL A 1 99 ? 15.478 -8.092 0.797 1.00 68.94 99 VAL A C 1
ATOM 772 O O . VAL A 1 99 ? 14.452 -7.478 0.535 1.00 68.94 99 VAL A O 1
ATOM 775 N N . ARG A 1 100 ? 16.037 -8.021 2.009 1.00 83.44 100 ARG A N 1
ATOM 776 C CA . ARG A 1 100 ? 15.574 -7.127 3.081 1.00 83.44 100 ARG A CA 1
ATOM 777 C C . ARG A 1 100 ? 15.833 -5.680 2.697 1.00 83.44 100 ARG A C 1
ATOM 779 O O . ARG A 1 100 ? 16.984 -5.269 2.585 1.00 83.44 100 ARG A O 1
ATOM 786 N N . ALA A 1 101 ? 14.765 -4.928 2.481 1.00 82.12 101 ALA A N 1
ATOM 787 C CA . ALA A 1 101 ? 14.852 -3.526 2.118 1.00 82.12 101 ALA A CA 1
ATOM 788 C C . ALA A 1 101 ? 13.509 -2.820 2.379 1.00 82.12 101 ALA A C 1
ATOM 790 O O . ALA A 1 101 ? 12.472 -3.489 2.446 1.00 82.12 101 ALA A O 1
ATOM 791 N N . PRO A 1 102 ? 13.496 -1.478 2.464 1.00 84.06 102 PRO A N 1
ATOM 792 C CA . PRO A 1 102 ? 12.268 -0.691 2.404 1.00 84.06 102 PRO A CA 1
ATOM 793 C C . PRO A 1 102 ? 11.472 -0.955 1.117 1.00 84.06 102 PRO A C 1
ATOM 795 O O . PRO A 1 102 ? 12.005 -1.453 0.126 1.00 84.06 102 PRO A O 1
ATOM 798 N N . VAL A 1 103 ? 10.193 -0.579 1.100 1.00 86.31 103 VAL A N 1
ATOM 799 C CA . VAL A 1 103 ? 9.227 -0.955 0.056 1.00 86.31 103 VAL A CA 1
ATOM 800 C C . VAL A 1 103 ? 9.702 -0.643 -1.365 1.00 86.31 103 VAL A C 1
ATOM 802 O O . VAL A 1 103 ? 9.515 -1.470 -2.255 1.00 86.31 103 VAL A O 1
ATOM 805 N N . ILE A 1 104 ? 10.350 0.511 -1.579 1.00 82.81 104 ILE A N 1
ATOM 806 C CA . ILE A 1 104 ? 10.842 0.933 -2.897 1.00 82.81 104 ILE A CA 1
ATOM 807 C C . ILE A 1 104 ? 11.923 -0.045 -3.385 1.00 82.81 104 ILE A C 1
ATOM 809 O O . ILE A 1 104 ? 11.633 -0.807 -4.308 1.00 82.81 104 ILE A O 1
ATOM 813 N N . PRO A 1 105 ? 13.118 -0.135 -2.771 1.00 81.06 105 PRO A N 1
ATOM 814 C CA . PRO A 1 105 ? 14.144 -1.079 -3.220 1.00 81.06 105 PRO A CA 1
ATOM 815 C C . PRO A 1 105 ? 13.675 -2.543 -3.188 1.00 81.06 105 PRO A C 1
ATOM 817 O O . PRO A 1 105 ? 14.004 -3.308 -4.094 1.00 81.06 105 PRO A O 1
ATOM 820 N N . TRP A 1 106 ? 12.846 -2.928 -2.210 1.00 85.94 106 TRP A N 1
ATOM 821 C CA . TRP A 1 106 ? 12.309 -4.288 -2.101 1.00 85.94 106 TRP A CA 1
ATOM 822 C C . TRP A 1 106 ? 11.474 -4.686 -3.318 1.00 85.94 106 TRP A C 1
ATOM 824 O O . TRP A 1 106 ? 11.644 -5.767 -3.877 1.00 85.94 106 TRP A O 1
ATOM 834 N N . SER A 1 107 ? 10.581 -3.803 -3.756 1.00 82.06 107 SER A N 1
ATOM 835 C CA . SER A 1 107 ? 9.682 -4.067 -4.883 1.00 82.06 107 SER A CA 1
ATOM 836 C C . SER A 1 107 ? 10.392 -4.114 -6.242 1.00 82.06 107 SER A C 1
ATOM 838 O O . SER A 1 107 ? 9.911 -4.777 -7.161 1.00 82.06 107 SER A O 1
ATOM 840 N N . HIS A 1 108 ? 11.555 -3.470 -6.365 1.00 78.88 108 HIS A N 1
ATOM 841 C CA . HIS A 1 108 ? 12.393 -3.543 -7.562 1.00 78.88 108 HIS A CA 1
ATOM 842 C C . HIS A 1 108 ? 13.284 -4.779 -7.610 1.00 78.88 108 HIS A C 1
ATOM 844 O O . HIS A 1 108 ? 13.791 -5.107 -8.690 1.00 78.88 108 HIS A O 1
ATOM 850 N N . ALA A 1 109 ? 13.460 -5.474 -6.483 1.00 81.00 109 ALA A N 1
ATOM 851 C CA . ALA A 1 109 ? 14.350 -6.617 -6.396 1.00 81.00 109 ALA A CA 1
ATOM 852 C C . ALA A 1 109 ? 14.069 -7.640 -7.515 1.00 81.00 109 ALA A C 1
ATOM 854 O O . ALA A 1 109 ? 12.902 -7.893 -7.858 1.00 81.00 109 ALA A O 1
ATOM 855 N N . PRO A 1 110 ? 15.112 -8.218 -8.142 1.00 75.12 110 PRO A N 1
ATOM 856 C CA . PRO A 1 110 ? 14.970 -9.244 -9.170 1.00 75.12 110 PRO A CA 1
ATOM 857 C C . PRO A 1 110 ? 13.935 -10.303 -8.785 1.00 75.12 110 PRO A C 1
ATOM 859 O O . PRO A 1 110 ? 13.869 -10.731 -7.638 1.00 75.12 110 PRO A O 1
ATOM 862 N N . ARG A 1 111 ? 13.133 -10.722 -9.770 1.00 74.44 111 ARG A N 1
ATOM 863 C CA . ARG A 1 111 ? 12.139 -11.803 -9.642 1.00 74.44 111 ARG A CA 1
ATOM 864 C C . ARG A 1 111 ? 10.941 -11.537 -8.726 1.00 74.44 111 ARG A C 1
ATOM 866 O O . ARG A 1 111 ? 10.175 -12.468 -8.512 1.00 74.44 111 ARG A O 1
ATOM 873 N N . ARG A 1 112 ? 10.717 -10.301 -8.258 1.00 83.25 112 ARG A N 1
ATOM 874 C CA . ARG A 1 112 ? 9.469 -9.985 -7.556 1.00 83.25 112 ARG A CA 1
ATOM 875 C C . ARG A 1 112 ? 8.265 -10.232 -8.452 1.00 83.25 112 ARG A C 1
ATOM 877 O O . ARG A 1 112 ? 8.272 -9.818 -9.610 1.00 83.25 112 ARG A O 1
ATOM 884 N N . THR A 1 113 ? 7.267 -10.934 -7.923 1.00 86.19 113 THR A N 1
ATOM 885 C CA . THR A 1 113 ? 6.017 -11.252 -8.628 1.00 86.19 113 THR A CA 1
ATOM 886 C C . THR A 1 113 ? 4.809 -10.624 -7.928 1.00 86.19 113 THR A C 1
ATOM 888 O O . THR A 1 113 ? 4.872 -10.348 -6.726 1.00 86.19 113 THR A O 1
ATOM 891 N N . PRO A 1 114 ? 3.667 -10.448 -8.623 1.00 85.38 114 PRO A N 1
ATOM 892 C CA . PRO A 1 114 ? 2.438 -9.978 -7.983 1.00 85.38 114 PRO A CA 1
ATOM 893 C C . PRO A 1 114 ? 2.029 -10.828 -6.770 1.00 85.38 114 PRO A C 1
ATOM 895 O O . PRO A 1 114 ? 1.602 -10.290 -5.750 1.00 85.38 114 PRO A O 1
ATOM 898 N N . ALA A 1 115 ? 2.200 -12.153 -6.852 1.00 89.31 115 ALA A N 1
ATOM 899 C CA . ALA A 1 115 ? 1.872 -13.074 -5.766 1.00 89.31 115 ALA A CA 1
ATOM 900 C C . ALA A 1 115 ? 2.738 -12.832 -4.520 1.00 89.31 115 ALA A C 1
ATOM 902 O O . ALA A 1 115 ? 2.222 -12.817 -3.405 1.00 89.31 115 ALA A O 1
ATOM 903 N N . GLU A 1 116 ? 4.033 -12.575 -4.703 1.00 89.44 116 GLU A N 1
ATOM 904 C CA . GLU A 1 116 ? 4.944 -12.252 -3.601 1.00 89.44 116 GLU A CA 1
ATOM 905 C C . GLU A 1 116 ? 4.626 -10.897 -2.964 1.00 89.44 116 GLU A C 1
ATOM 907 O O . GLU A 1 116 ? 4.707 -10.762 -1.746 1.00 89.44 116 GLU A O 1
ATOM 912 N N . VAL A 1 117 ? 4.209 -9.905 -3.757 1.00 89.69 117 VAL A N 1
ATOM 913 C CA . VAL A 1 117 ? 3.756 -8.606 -3.235 1.00 89.69 117 VAL A CA 1
ATOM 914 C C . VAL A 1 117 ? 2.504 -8.771 -2.375 1.00 89.69 117 VAL A C 1
ATOM 916 O O . VAL A 1 117 ? 2.435 -8.245 -1.265 1.00 89.69 117 VAL A O 1
ATOM 919 N N . VAL A 1 118 ? 1.524 -9.540 -2.857 1.00 91.62 118 VAL A N 1
ATOM 920 C CA . VAL A 1 118 ? 0.305 -9.853 -2.098 1.00 91.62 118 VAL A CA 1
ATOM 921 C C . VAL A 1 118 ? 0.639 -10.614 -0.814 1.00 91.62 118 VAL A C 1
ATOM 923 O O . VAL A 1 118 ? 0.097 -10.288 0.244 1.00 91.62 118 VAL A O 1
ATOM 926 N N . ALA A 1 119 ? 1.535 -11.601 -0.882 1.00 92.50 119 ALA A N 1
ATOM 927 C CA . ALA A 1 119 ? 1.972 -12.366 0.281 1.00 92.50 119 ALA A CA 1
ATOM 928 C C . ALA A 1 119 ? 2.676 -11.476 1.316 1.00 92.50 119 ALA A C 1
ATOM 930 O O . ALA A 1 119 ? 2.345 -11.548 2.497 1.00 92.50 119 ALA A O 1
ATOM 931 N N . ALA A 1 120 ? 3.569 -10.584 0.881 1.00 92.38 120 ALA A N 1
ATOM 932 C CA . ALA A 1 120 ? 4.281 -9.663 1.760 1.00 92.38 120 ALA A CA 1
ATOM 933 C C . ALA A 1 120 ? 3.341 -8.671 2.462 1.00 92.38 120 ALA A C 1
ATOM 935 O O . ALA A 1 120 ? 3.464 -8.455 3.664 1.00 92.38 120 ALA A O 1
ATOM 936 N N . LEU A 1 121 ? 2.352 -8.119 1.750 1.00 93.62 121 LEU A N 1
ATOM 937 C CA . LEU A 1 121 ? 1.337 -7.247 2.354 1.00 93.62 121 LEU A CA 1
ATOM 938 C C . LEU A 1 121 ? 0.497 -7.984 3.404 1.00 93.62 121 LEU A C 1
ATOM 940 O O . LEU A 1 121 ? 0.209 -7.434 4.465 1.00 93.62 121 LEU A O 1
ATOM 944 N N . ARG A 1 122 ? 0.122 -9.240 3.135 1.00 95.56 122 ARG A N 1
ATOM 945 C CA . ARG A 1 122 ? -0.614 -10.076 4.098 1.00 95.56 122 ARG A CA 1
ATOM 946 C C . ARG A 1 122 ? 0.240 -10.448 5.310 1.00 95.56 122 ARG A C 1
ATOM 948 O O . ARG A 1 122 ? -0.269 -10.406 6.427 1.00 95.56 122 ARG A O 1
ATOM 955 N N . ALA A 1 123 ? 1.516 -10.768 5.104 1.00 93.94 123 ALA A N 1
ATOM 956 C CA . ALA A 1 123 ? 2.455 -11.037 6.187 1.00 93.94 123 ALA A CA 1
ATOM 957 C C . ALA A 1 123 ? 2.639 -9.793 7.069 1.00 93.94 123 ALA A C 1
ATOM 959 O O . ALA A 1 123 ? 2.435 -9.874 8.279 1.00 93.94 123 ALA A O 1
ATOM 960 N N . ALA A 1 124 ? 2.876 -8.623 6.470 1.00 93.88 124 ALA A N 1
ATOM 961 C CA . ALA A 1 124 ? 2.960 -7.360 7.198 1.00 93.88 124 ALA A CA 1
ATOM 962 C C . ALA A 1 124 ? 1.673 -7.046 7.976 1.00 93.88 124 ALA A C 1
ATOM 964 O O . ALA A 1 124 ? 1.746 -6.596 9.118 1.00 93.88 124 ALA A O 1
ATOM 965 N N . ALA A 1 125 ? 0.499 -7.339 7.405 1.00 94.12 125 ALA A N 1
ATOM 966 C CA . ALA A 1 125 ? -0.781 -7.174 8.092 1.00 94.12 125 ALA A CA 1
ATOM 967 C C . ALA A 1 125 ? -0.912 -8.066 9.337 1.00 94.12 125 ALA A C 1
ATOM 969 O O . ALA A 1 125 ? -1.515 -7.645 10.318 1.00 94.12 125 ALA A O 1
ATOM 970 N N . SER A 1 126 ? -0.362 -9.286 9.309 1.00 94.19 126 SER A N 1
ATOM 971 C CA . SER A 1 126 ? -0.422 -10.220 10.444 1.00 94.19 126 SER A CA 1
ATOM 972 C C . SER A 1 126 ? 0.452 -9.818 11.634 1.00 94.19 126 SER A C 1
ATOM 974 O O . SER A 1 126 ? 0.188 -10.265 12.745 1.00 94.19 126 SER A O 1
ATOM 976 N N . THR A 1 127 ? 1.454 -8.960 11.422 1.00 92.56 127 THR A N 1
ATOM 977 C CA . THR A 1 127 ? 2.349 -8.469 12.484 1.00 92.56 127 THR A CA 1
ATOM 978 C C . THR A 1 127 ? 2.079 -7.015 12.867 1.00 92.56 127 THR A C 1
ATOM 980 O O . THR A 1 127 ? 2.843 -6.441 13.638 1.00 92.56 127 THR A O 1
ATOM 983 N N . ALA A 1 128 ? 1.068 -6.375 12.277 1.00 90.62 128 ALA A N 1
ATOM 984 C CA . ALA A 1 128 ? 0.723 -4.989 12.566 1.00 90.62 128 ALA A CA 1
ATOM 985 C C . ALA A 1 128 ? -0.126 -4.879 13.836 1.00 90.62 128 ALA A C 1
ATOM 987 O O . ALA A 1 128 ? -0.949 -5.751 14.120 1.00 90.62 128 ALA A O 1
ATOM 988 N N . SER A 1 129 ? 0.034 -3.772 14.569 1.00 88.50 129 SER A N 1
ATOM 989 C CA . SER A 1 129 ? -0.870 -3.439 15.671 1.00 88.50 129 SER A CA 1
ATOM 990 C C . SER A 1 129 ? -2.296 -3.283 15.143 1.00 88.50 129 SER A C 1
ATOM 992 O O . SER A 1 129 ? -2.531 -2.574 14.164 1.00 88.50 129 SER A O 1
ATOM 994 N N . ALA A 1 130 ? -3.251 -3.935 15.805 1.00 89.00 130 ALA A N 1
ATOM 995 C CA . ALA A 1 130 ? -4.677 -3.774 15.529 1.00 89.00 130 ALA A CA 1
ATOM 996 C C . ALA A 1 130 ? -5.282 -2.550 16.236 1.00 89.00 130 ALA A C 1
ATOM 998 O O . ALA A 1 130 ? -6.499 -2.366 16.194 1.00 89.00 130 ALA A O 1
ATOM 999 N N . GLN A 1 131 ? -4.457 -1.725 16.893 1.00 85.75 131 GLN A N 1
ATOM 1000 C CA . GLN A 1 131 ? -4.918 -0.455 17.437 1.00 85.75 131 GLN A CA 1
ATOM 1001 C C . GLN A 1 131 ? -5.487 0.410 16.302 1.00 85.75 131 GLN A C 1
ATOM 1003 O O . GLN A 1 131 ? -4.852 0.537 15.247 1.00 85.75 131 GLN A O 1
ATOM 1008 N N . PRO A 1 132 ? -6.689 0.980 16.490 1.00 85.44 132 PRO A N 1
ATOM 1009 C CA . PRO A 1 132 ? -7.198 2.002 15.594 1.00 85.44 132 PRO A CA 1
ATOM 1010 C C . PRO A 1 132 ? -6.196 3.148 15.484 1.00 85.44 132 PRO A C 1
ATOM 1012 O O . PRO A 1 132 ? -5.493 3.448 16.447 1.00 85.44 132 PRO A O 1
ATOM 1015 N N . PHE A 1 133 ? -6.147 3.802 14.326 1.00 82.56 133 PHE A N 1
ATOM 1016 C CA . PHE A 1 133 ? -5.453 5.083 14.228 1.00 82.56 133 PHE A CA 1
ATOM 1017 C C . PHE A 1 133 ? -6.014 6.033 15.298 1.00 82.56 133 PHE A C 1
ATOM 1019 O O . PHE A 1 133 ? -7.237 6.109 15.454 1.00 82.56 133 PHE A O 1
ATOM 1026 N N . ASP A 1 134 ? -5.141 6.708 16.052 1.00 67.19 134 ASP A N 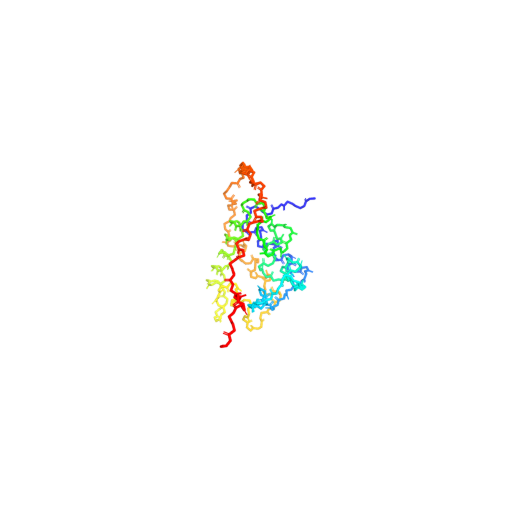1
ATOM 1027 C CA . ASP A 1 134 ? -5.567 7.601 17.130 1.00 67.19 134 ASP A CA 1
ATOM 1028 C C . ASP A 1 134 ? -6.471 8.719 16.573 1.00 67.19 134 ASP A C 1
ATOM 1030 O O . ASP A 1 134 ? -6.018 9.636 15.889 1.00 67.19 134 ASP A O 1
ATOM 1034 N N . GLY A 1 135 ? -7.769 8.608 16.892 1.00 52.28 135 GLY A N 1
ATOM 1035 C CA . GLY A 1 135 ? -8.802 9.642 16.766 1.00 52.28 135 GLY A CA 1
ATOM 1036 C C . GLY A 1 135 ? -9.762 9.552 15.563 1.00 52.28 135 GLY A C 1
ATOM 1037 O O . GLY A 1 135 ? -9.372 9.280 14.429 1.00 52.28 135 GLY A O 1
ATOM 1038 N N . PRO A 1 136 ? -11.039 9.914 15.795 1.00 69.94 136 PRO A N 1
ATOM 1039 C CA . PRO A 1 136 ? -11.770 10.810 14.898 1.00 69.94 136 PRO A CA 1
ATOM 1040 C C . PRO A 1 136 ? -12.200 12.087 15.656 1.00 69.94 136 PRO A C 1
ATOM 1042 O O . PRO A 1 136 ? -13.071 11.990 16.516 1.00 69.94 136 PRO A O 1
ATOM 1045 N N . ALA A 1 137 ? -11.653 13.287 15.378 1.00 37.09 137 ALA A N 1
ATOM 1046 C CA . ALA A 1 137 ? -12.152 14.521 16.022 1.00 37.09 137 ALA A CA 1
ATOM 1047 C C . ALA A 1 137 ? -11.754 15.845 15.333 1.00 37.09 137 ALA A C 1
ATOM 1049 O O . ALA A 1 137 ? -10.583 16.207 15.297 1.00 37.09 137 ALA A O 1
ATOM 1050 N N . GLY A 1 138 ? -12.774 16.600 14.901 1.00 33.50 138 GLY A N 1
ATOM 1051 C CA . GLY A 1 138 ? -12.715 18.016 14.526 1.00 33.50 138 GLY A CA 1
ATOM 1052 C C . GLY A 1 138 ? -12.481 18.272 13.040 1.00 33.50 138 GLY A C 1
ATOM 1053 O O . GLY A 1 138 ? -11.349 18.216 12.583 1.00 33.50 138 GLY A O 1
ATOM 1054 N N . LEU A 1 139 ? -13.530 18.668 12.303 1.00 36.06 139 LEU A N 1
ATOM 1055 C CA . LEU A 1 139 ? -13.321 19.607 11.197 1.00 36.06 139 LEU A CA 1
ATOM 1056 C C . LEU A 1 139 ? -12.475 20.744 11.779 1.00 36.06 139 LEU A C 1
ATOM 1058 O O . LEU A 1 139 ? -12.972 21.483 12.634 1.00 36.06 139 LEU A O 1
ATOM 1062 N N . ALA A 1 140 ? -11.210 20.869 11.373 1.00 35.88 140 ALA A N 1
ATOM 1063 C CA . ALA A 1 140 ? -10.487 22.106 11.617 1.00 35.88 140 ALA A CA 1
ATOM 1064 C C . ALA A 1 140 ? -11.387 23.240 11.093 1.00 35.88 140 ALA A C 1
ATOM 1066 O O . ALA A 1 140 ? -11.958 23.084 10.004 1.00 35.88 140 ALA A O 1
ATOM 1067 N N . PRO A 1 141 ? -11.603 24.336 11.849 1.00 34.09 141 PRO A N 1
ATOM 1068 C CA . PRO A 1 141 ? -12.403 25.438 11.345 1.00 34.09 141 PRO A CA 1
ATOM 1069 C C . PRO A 1 141 ? -11.842 25.810 9.980 1.00 34.09 141 PRO A C 1
ATOM 1071 O O . PRO A 1 141 ? -10.639 26.043 9.844 1.00 34.09 141 PRO A O 1
ATOM 1074 N N . VAL A 1 142 ? -12.709 25.790 8.966 1.00 35.94 142 VAL A N 1
ATOM 1075 C CA . VAL A 1 142 ? -12.366 26.250 7.626 1.00 35.94 142 VAL A CA 1
ATOM 1076 C C . VAL A 1 142 ? -11.803 27.646 7.810 1.00 35.94 142 VAL A C 1
ATOM 1078 O O . VAL A 1 142 ? -12.545 28.571 8.123 1.00 35.94 142 VAL A O 1
ATOM 1081 N N . VAL A 1 143 ? -10.488 27.795 7.667 1.00 37.66 143 VAL A N 1
ATOM 1082 C CA . VAL A 1 143 ? -9.879 29.111 7.546 1.00 37.66 143 VAL A CA 1
ATOM 1083 C C . VAL A 1 143 ? -10.328 29.586 6.171 1.00 37.66 143 VAL A C 1
ATOM 1085 O O . VAL A 1 143 ? -9.887 28.997 5.177 1.00 37.66 143 VAL A O 1
ATOM 1088 N N . PRO A 1 144 ? -11.238 30.575 6.056 1.00 31.31 144 PRO A N 1
ATOM 1089 C CA . PRO A 1 144 ? -11.570 31.105 4.751 1.00 31.31 144 PRO A CA 1
ATOM 1090 C C . PRO A 1 144 ? -10.271 31.656 4.173 1.00 31.31 144 PRO A C 1
ATOM 1092 O O . PRO A 1 144 ? -9.695 32.618 4.689 1.00 31.31 144 PRO A O 1
ATOM 1095 N N . LEU A 1 145 ? -9.776 31.008 3.119 1.00 33.62 145 LEU A N 1
ATOM 1096 C CA . LEU A 1 145 ? -8.705 31.567 2.319 1.00 33.62 145 LEU A CA 1
ATOM 1097 C C . LEU A 1 145 ? -9.234 32.910 1.836 1.00 33.62 145 LEU A C 1
ATOM 1099 O O . LEU A 1 145 ? -10.213 32.951 1.086 1.00 33.62 145 LEU A O 1
ATOM 1103 N N . ARG A 1 146 ? -8.634 34.008 2.320 1.00 34.78 146 ARG A N 1
ATOM 1104 C CA . ARG A 1 146 ? -8.968 35.344 1.829 1.00 34.78 146 ARG A CA 1
ATOM 1105 C C . ARG A 1 146 ? -8.958 35.263 0.303 1.00 34.78 146 ARG A C 1
ATOM 1107 O O . ARG A 1 146 ? -7.970 34.752 -0.241 1.00 34.78 146 ARG A O 1
ATOM 1114 N N . PRO A 1 147 ? -10.022 35.712 -0.386 1.00 37.34 147 PRO A N 1
ATOM 1115 C CA . PRO A 1 147 ? -9.999 35.761 -1.834 1.00 37.34 147 PRO A CA 1
ATOM 1116 C C . PRO A 1 147 ? -8.722 36.492 -2.229 1.00 37.34 147 PRO A C 1
ATOM 1118 O O . PRO A 1 147 ? -8.443 37.576 -1.709 1.00 37.34 147 PRO A O 1
ATOM 1121 N N . ARG A 1 148 ? -7.904 35.852 -3.077 1.00 33.03 148 ARG A N 1
ATOM 1122 C CA . ARG A 1 148 ? -6.749 36.507 -3.690 1.00 33.03 148 ARG A CA 1
ATOM 1123 C C . ARG A 1 148 ? -7.302 37.754 -4.355 1.00 33.03 148 ARG A C 1
ATOM 1125 O O . ARG A 1 148 ? -7.916 37.661 -5.414 1.00 33.03 148 ARG A O 1
ATOM 1132 N N . THR A 1 149 ? -7.092 38.907 -3.736 1.00 41.56 149 THR A N 1
ATOM 1133 C CA . THR A 1 149 ? -7.189 40.160 -4.455 1.00 41.56 149 THR A CA 1
ATOM 1134 C C . THR A 1 149 ? -6.144 40.050 -5.550 1.00 41.56 149 THR A C 1
ATOM 1136 O O . THR A 1 149 ? -4.950 39.861 -5.301 1.00 41.56 149 THR A O 1
ATOM 1139 N N . SER A 1 150 ? -6.624 40.013 -6.787 1.00 41.25 150 SER A N 1
ATOM 1140 C CA . SER A 1 150 ? -5.802 40.054 -7.980 1.00 41.25 150 SER A CA 1
ATOM 1141 C C . SER A 1 150 ? -5.061 41.384 -7.977 1.00 41.25 150 SER A C 1
ATOM 1143 O O . SER A 1 150 ? -5.541 42.376 -8.519 1.00 41.25 150 SER A O 1
ATOM 1145 N N . ARG A 1 151 ? -3.896 41.426 -7.332 1.00 39.28 151 ARG A N 1
ATOM 1146 C CA . ARG A 1 151 ? -2.976 42.545 -7.468 1.00 39.28 151 ARG A CA 1
ATOM 1147 C C . ARG A 1 151 ? -2.255 42.374 -8.798 1.00 39.28 151 ARG A C 1
ATOM 1149 O O . ARG A 1 151 ? -1.173 41.804 -8.884 1.00 39.28 151 ARG A O 1
ATOM 1156 N N . SER A 1 152 ? -2.939 42.804 -9.852 1.00 50.41 152 SER A N 1
ATOM 1157 C CA . SER A 1 152 ? -2.326 43.187 -11.117 1.00 50.41 152 SER A CA 1
ATOM 1158 C C . SER A 1 152 ? -1.613 44.522 -10.905 1.00 50.41 152 SER A C 1
ATOM 1160 O O . SER A 1 152 ? -2.046 45.539 -11.425 1.00 50.41 152 SER A O 1
ATOM 1162 N N . ASP A 1 153 ? -0.526 44.509 -10.139 1.00 38.41 153 ASP A N 1
ATOM 1163 C CA . ASP A 1 153 ? 0.450 45.596 -10.141 1.00 38.41 153 ASP A CA 1
ATOM 1164 C C . ASP A 1 153 ? 1.780 44.983 -10.571 1.00 38.41 153 ASP A C 1
ATOM 1166 O O . ASP A 1 153 ? 2.605 44.558 -9.763 1.00 38.41 153 ASP A O 1
ATOM 1170 N N . ARG A 1 154 ? 1.949 44.867 -11.890 1.00 41.81 154 ARG A N 1
ATOM 1171 C CA . ARG A 1 154 ? 3.273 44.772 -12.507 1.00 41.81 154 ARG A CA 1
ATOM 1172 C C . ARG A 1 154 ? 3.958 46.122 -12.277 1.00 41.81 154 ARG A C 1
ATOM 1174 O O . ARG A 1 154 ? 3.439 47.119 -12.772 1.00 41.81 154 ARG A O 1
ATOM 1181 N N . PRO A 1 155 ? 5.146 46.189 -11.663 1.00 38.69 155 PRO A N 1
ATOM 1182 C CA . PRO A 1 155 ? 6.077 47.240 -12.011 1.00 38.69 155 PRO A CA 1
ATOM 1183 C C . PRO A 1 155 ? 6.648 46.874 -13.384 1.00 38.69 155 PRO A C 1
ATOM 1185 O O . PRO A 1 155 ? 7.448 45.946 -13.517 1.00 38.69 155 PRO A O 1
ATOM 1188 N N . THR A 1 156 ? 6.212 47.573 -14.429 1.00 47.44 156 THR A N 1
ATOM 1189 C CA . THR A 1 156 ? 6.991 47.724 -15.662 1.00 47.44 156 THR A CA 1
ATOM 1190 C C . THR A 1 156 ? 8.266 48.482 -15.306 1.00 47.44 156 THR A C 1
ATOM 1192 O O . THR A 1 156 ? 8.320 49.705 -15.381 1.00 47.44 156 THR A O 1
ATOM 1195 N N . ALA A 1 157 ? 9.284 47.753 -14.852 1.00 44.78 157 ALA A N 1
ATOM 1196 C CA . ALA A 1 157 ? 10.644 48.259 -14.807 1.00 44.78 157 ALA A CA 1
ATOM 1197 C C . ALA A 1 157 ? 11.181 48.240 -16.240 1.00 44.78 157 ALA A C 1
ATOM 1199 O O . ALA A 1 157 ? 11.371 47.176 -16.832 1.00 44.78 157 ALA A O 1
ATOM 1200 N N . GLY A 1 158 ? 11.351 49.438 -16.797 1.00 50.56 158 GLY A N 1
ATOM 1201 C CA . GLY A 1 158 ? 12.016 49.660 -18.067 1.00 50.56 158 GLY A CA 1
ATOM 1202 C C . GLY A 1 158 ? 13.431 49.091 -18.040 1.00 50.56 158 GLY A C 1
ATOM 1203 O O . GLY A 1 158 ? 14.283 49.520 -17.269 1.00 50.56 158 GLY A O 1
ATOM 1204 N N . LEU A 1 159 ? 13.664 48.125 -18.913 1.00 49.62 159 LEU A N 1
ATOM 1205 C CA . LEU A 1 159 ? 14.965 47.778 -19.456 1.00 49.62 159 LEU A CA 1
ATOM 1206 C C . LEU A 1 159 ? 14.762 47.894 -20.966 1.00 49.62 159 LEU A C 1
ATOM 1208 O O . LEU A 1 159 ? 13.836 47.275 -21.480 1.00 49.62 159 LEU A O 1
ATOM 1212 N N . PHE A 1 160 ? 15.584 48.713 -21.625 1.00 45.44 160 PHE A N 1
ATOM 1213 C CA . PHE A 1 160 ? 15.498 49.179 -23.022 1.00 45.44 160 PHE A CA 1
ATOM 1214 C C . PHE A 1 160 ? 14.696 50.474 -23.248 1.00 45.44 160 PHE A C 1
ATOM 1216 O O . PHE A 1 160 ? 13.622 50.475 -23.841 1.00 45.44 160 PHE A O 1
ATOM 1223 N N . ASP A 1 161 ? 15.282 51.602 -22.833 1.00 46.88 161 ASP A N 1
ATOM 1224 C CA . ASP A 1 161 ? 15.092 52.882 -23.525 1.00 46.88 161 ASP A CA 1
ATOM 1225 C C . ASP A 1 161 ? 16.135 52.969 -24.656 1.00 46.88 161 ASP A C 1
ATOM 1227 O O . ASP A 1 161 ? 17.340 52.914 -24.405 1.00 46.88 161 ASP A O 1
ATOM 1231 N N . LEU A 1 162 ? 15.664 53.034 -25.904 1.00 52.84 162 LEU A N 1
ATOM 1232 C CA . LEU A 1 162 ? 16.466 53.113 -27.132 1.00 52.84 162 LEU A CA 1
ATOM 1233 C C . LEU A 1 162 ? 16.624 54.562 -27.642 1.00 52.84 162 LEU A C 1
ATOM 1235 O O . LEU A 1 162 ? 16.946 54.774 -28.807 1.00 52.84 162 LEU A O 1
ATOM 1239 N N . SER A 1 163 ? 16.425 55.574 -26.794 1.00 46.75 163 SER A N 1
ATOM 1240 C CA . SER A 1 163 ? 16.390 56.985 -27.218 1.00 46.75 163 SER A CA 1
ATOM 1241 C C . SER A 1 163 ? 17.726 57.735 -27.087 1.00 46.75 163 SER A C 1
ATOM 1243 O O . SER A 1 163 ? 17.737 58.942 -26.845 1.00 46.75 163 SER A O 1
ATOM 1245 N N . ARG A 1 164 ? 18.870 57.061 -27.263 1.00 41.28 164 ARG A N 1
ATOM 1246 C CA . ARG A 1 164 ? 20.178 57.731 -27.397 1.00 41.28 164 ARG A CA 1
ATOM 1247 C C . ARG A 1 164 ? 20.706 57.572 -28.829 1.00 41.28 164 ARG A C 1
ATOM 1249 O O . ARG A 1 164 ? 20.968 56.436 -29.221 1.00 41.28 164 ARG A O 1
ATOM 1256 N N . PRO A 1 165 ? 20.867 58.657 -29.612 1.00 45.09 165 PRO A N 1
ATOM 1257 C CA . PRO A 1 165 ? 21.613 58.583 -30.862 1.00 45.09 165 PRO A CA 1
ATOM 1258 C C . PRO A 1 165 ? 23.116 58.401 -30.588 1.00 45.09 165 PRO A C 1
ATOM 1260 O O . PRO A 1 165 ? 23.591 58.712 -29.491 1.00 45.09 165 PRO A O 1
ATOM 1263 N N . ALA A 1 166 ? 23.797 57.843 -31.593 1.00 48.88 166 ALA A N 1
ATOM 1264 C CA . ALA A 1 166 ? 25.212 57.464 -31.618 1.00 48.88 166 ALA A CA 1
ATOM 1265 C C . ALA A 1 166 ? 26.188 58.610 -31.313 1.00 48.88 166 ALA A C 1
ATOM 1267 O O . ALA A 1 166 ? 25.876 59.768 -31.676 1.00 48.88 166 ALA A O 1
#

Radius of gyration: 22.54 Å; Cα contacts (8 Å, |Δi|>4): 184; chains: 1; bounding box: 46×72×49 Å

Solvent-accessible surface area (backbone atoms only — not comparable to full-atom values): 10150 Å² total; per-residue (Å²): 134,84,82,70,55,56,27,45,25,47,27,29,43,43,17,24,52,46,34,72,72,73,39,57,50,69,74,74,57,85,54,64,92,58,84,84,67,60,80,83,38,72,67,63,65,66,44,52,48,63,51,29,72,71,18,22,43,30,25,33,69,68,76,41,25,51,73,68,68,94,82,56,63,89,67,48,65,58,52,47,49,55,39,48,51,52,43,25,51,37,30,44,73,71,34,59,89,98,52,50,28,44,63,69,67,35,54,61,40,87,87,66,45,56,68,55,54,33,50,50,30,45,52,38,23,74,74,40,62,78,59,59,61,92,76,90,83,74,83,69,77,82,73,77,74,72,77,79,74,81,75,86,71,78,81,84,73,87,79,84,84,84,88,69,83,133

Foldseek 3Di:
DPDQDQFLLQLLLQLLVLCVVQPEDLDPCCPDPPVPDDCPPPVNVVQADDSYSQLSSLCSHAVGSGPDCPPGDPPSVVSSVLSQVLLQVCQQPVNDPPQRGRRNSNSNPPPDGSVNSSVSSNVSSVPGDRDGRPDDDDPPPPPPPPPPPPPPPDPPPDDDDPPDDD

Secondary structure (DSSP, 8-state):
-PPPP-BHHHHHHHHHHHHHHH-------SS---TT--TT-HHHHH-B--SSHHHHHHHHHHSS-BS--TTSPTTHHHHHHHHHHHHHHHHHHHSPTT----HHHHHHSTT--HHHHHHHHHHHHHTS--PBPS--------------------------------

InterPro domains:
  IPR045677 Protein of unknown function DUF6197 [PF19698] (4-126)

Sequence (166 aa):
MRVRPTTIPDVLRYAAAYIGRYGWTRDHRLYDAHDGCQRDCPVHRSGMYPASILGALRCALAGRPKWYLTTTPDGTTEAYAASLDHLNHHLSNYGAAGVRAPVIPWSHAPRRTPAEVVAALRAAASTASAQPFDGPAGLAPVVPLRPRTSRSDRPTAGLFDLSRPA

pLDDT: mean 70.18, std 19.66, range [31.31, 95.56]

Nearest PDB structures (foldseek):
  2ce7-assembly1_C  TM=2.414E-01  e=6.031E+00  Thermotoga maritima